Protein AF-Q5JHK9-F1 (afdb_monomer_lite)

Secondary structure (DSSP, 8-state):
--PPP-EEEEEEEEEEEETTTEEEEEEEEEESSEEEEEE--HHHHHHHHHHHHHH--HHHHHHHTSTTGGGGGGGS-HHHHHHT-TT-EEEEGGG--EEEEE--BTTTTBPEEEEEESSSEEEEEE---HHHHHHHHHHTT--EEE-S----

Sequence (152 aa):
MFEMEKVLYVIPNLEYHKGFFKSALVNLVVTDEKIIVAHVKKEMIQKAREEAKERGDGFFKRLASGWTMHERYYDMSPEDVLKESPENFSIPLNGIKEVKLKGGNVDEGKKEEMEIRWKEKSKFSGSMNQREIKKKLSDLGVKVKGGGLFGF

Structure (mmCIF, N/CA/C/O backbone):
data_AF-Q5JHK9-F1
#
_entry.id   AF-Q5JHK9-F1
#
loop_
_atom_site.group_PDB
_atom_site.id
_atom_site.type_symbol
_atom_site.label_atom_id
_atom_site.label_alt_id
_atom_site.label_comp_id
_atom_site.label_asym_id
_atom_site.label_entity_id
_atom_site.label_seq_id
_atom_site.pdbx_PDB_ins_code
_atom_site.Cartn_x
_atom_site.Cartn_y
_atom_site.Cartn_z
_atom_site.occupancy
_atom_site.B_iso_or_equiv
_atom_site.auth_seq_id
_atom_site.auth_comp_id
_atom_site.auth_asym_id
_atom_site.auth_atom_id
_atom_site.pdbx_PDB_model_num
ATOM 1 N N . MET A 1 1 ? -0.728 -27.844 10.904 1.00 44.16 1 MET A N 1
ATOM 2 C CA . MET A 1 1 ? -0.140 -27.444 9.612 1.00 44.16 1 MET A CA 1
ATOM 3 C C . MET A 1 1 ? -0.022 -25.934 9.678 1.00 44.16 1 MET A C 1
ATOM 5 O O . MET A 1 1 ? -1.050 -25.301 9.854 1.00 44.16 1 MET A O 1
ATOM 9 N N . PHE A 1 2 ? 1.189 -25.377 9.726 1.00 54.06 2 PHE A N 1
ATOM 10 C CA . PHE A 1 2 ? 1.351 -23.922 9.665 1.00 54.06 2 PHE A CA 1
ATOM 11 C C . PHE A 1 2 ? 1.160 -23.536 8.200 1.00 54.06 2 PHE A C 1
ATOM 13 O O . PHE A 1 2 ? 1.931 -23.985 7.352 1.00 54.06 2 PHE A O 1
ATOM 20 N N . GLU A 1 3 ? 0.081 -22.827 7.884 1.00 63.28 3 GLU A N 1
ATOM 21 C CA . GLU A 1 3 ? -0.088 -22.277 6.543 1.00 63.28 3 GLU A CA 1
ATOM 22 C C . GLU A 1 3 ? 0.979 -21.195 6.347 1.00 63.28 3 GLU A C 1
ATOM 24 O O . GLU A 1 3 ? 1.145 -20.317 7.189 1.00 63.28 3 GLU A O 1
ATOM 29 N N . MET A 1 4 ? 1.773 -21.316 5.283 1.00 80.50 4 MET A N 1
ATOM 30 C CA . MET A 1 4 ? 2.705 -20.259 4.896 1.00 80.50 4 MET A CA 1
ATOM 31 C C . MET A 1 4 ? 1.898 -19.077 4.370 1.00 80.50 4 MET A C 1
ATOM 33 O O . MET A 1 4 ? 1.116 -19.272 3.440 1.00 80.50 4 MET A O 1
ATOM 37 N N . GLU A 1 5 ? 2.139 -17.894 4.936 1.00 86.81 5 GLU A N 1
ATOM 38 C CA . GLU A 1 5 ? 1.579 -16.609 4.501 1.00 86.81 5 GLU A CA 1
ATOM 39 C C . GLU A 1 5 ? 1.798 -16.400 2.992 1.00 86.81 5 GLU A C 1
ATOM 41 O O . GLU A 1 5 ? 2.898 -16.638 2.473 1.00 86.81 5 GLU A O 1
ATOM 46 N N . LYS A 1 6 ? 0.766 -15.943 2.273 1.00 89.06 6 LYS A N 1
ATOM 47 C CA . LYS A 1 6 ? 0.801 -15.795 0.805 1.00 89.06 6 LYS A CA 1
ATOM 48 C C . LYS A 1 6 ? 0.423 -14.398 0.359 1.00 89.06 6 LYS A C 1
ATOM 50 O O . LYS A 1 6 ? -0.472 -13.766 0.909 1.00 89.06 6 LYS A O 1
ATOM 55 N N . VAL A 1 7 ? 1.052 -13.941 -0.721 1.00 92.06 7 VAL A N 1
ATOM 56 C CA . VAL A 1 7 ? 0.656 -12.707 -1.405 1.00 92.06 7 VAL A CA 1
ATOM 57 C C . VAL A 1 7 ? -0.636 -12.951 -2.186 1.00 92.06 7 VAL A C 1
ATOM 59 O O . VAL A 1 7 ? -0.698 -13.808 -3.063 1.00 92.06 7 VAL A O 1
ATOM 62 N N . LEU A 1 8 ? -1.678 -12.184 -1.868 1.00 93.00 8 LEU A N 1
ATOM 63 C CA . LEU A 1 8 ? -3.015 -12.320 -2.452 1.00 93.00 8 LEU A CA 1
ATOM 64 C C . LEU A 1 8 ? -3.318 -11.248 -3.496 1.00 93.00 8 LEU A C 1
ATOM 66 O O . LEU A 1 8 ? -4.118 -11.471 -4.410 1.00 93.00 8 LEU A O 1
ATOM 70 N N . TYR A 1 9 ? -2.745 -10.058 -3.321 1.00 93.38 9 TYR A N 1
ATOM 71 C CA . TYR A 1 9 ? -2.974 -8.921 -4.201 1.00 93.38 9 TYR A CA 1
ATOM 72 C C . TYR A 1 9 ? -1.881 -7.867 -4.039 1.00 93.38 9 TYR A C 1
ATOM 74 O O . TYR A 1 9 ? -1.331 -7.693 -2.956 1.00 93.38 9 TYR A O 1
ATOM 82 N N . VAL A 1 10 ? -1.597 -7.119 -5.100 1.00 92.88 10 VAL A N 1
ATOM 83 C CA . VAL A 1 10 ? -0.630 -6.020 -5.080 1.00 92.88 10 VAL A CA 1
ATOM 84 C C . VAL A 1 10 ? -1.288 -4.764 -5.636 1.00 92.88 10 VAL A C 1
ATOM 86 O O . VAL A 1 10 ? -1.844 -4.786 -6.730 1.00 92.88 10 VAL A O 1
ATOM 89 N N . ILE A 1 11 ? -1.208 -3.662 -4.889 1.00 93.50 11 ILE A N 1
ATOM 90 C CA . ILE A 1 11 ? -1.634 -2.331 -5.333 1.00 93.50 11 ILE A CA 1
ATOM 91 C C . ILE A 1 11 ? -0.375 -1.541 -5.695 1.00 93.50 11 ILE A C 1
ATOM 93 O O . ILE A 1 11 ? 0.369 -1.135 -4.793 1.00 93.50 11 ILE A O 1
ATOM 97 N N . PRO A 1 12 ? -0.090 -1.353 -6.989 1.00 91.06 12 PRO A N 1
ATOM 98 C CA . PRO A 1 12 ? 1.186 -0.808 -7.408 1.00 91.06 12 PRO A CA 1
ATOM 99 C C . PRO A 1 12 ? 1.214 0.720 -7.453 1.00 91.06 12 PRO A C 1
ATOM 101 O O . PRO A 1 12 ? 0.185 1.378 -7.588 1.00 91.06 12 PRO A O 1
ATOM 104 N N . ASN A 1 13 ? 2.431 1.264 -7.449 1.00 88.50 13 ASN A N 1
ATOM 105 C CA . ASN A 1 13 ? 2.754 2.634 -7.847 1.00 88.50 13 ASN A CA 1
ATOM 106 C C . ASN A 1 13 ? 1.965 3.719 -7.094 1.00 88.50 13 ASN A C 1
ATOM 108 O O . ASN A 1 13 ? 1.495 4.692 -7.688 1.00 88.50 13 ASN A O 1
ATOM 112 N N . LEU A 1 14 ? 1.829 3.559 -5.779 1.00 91.81 14 LEU A N 1
ATOM 113 C CA . LEU A 1 14 ? 1.192 4.547 -4.918 1.00 91.81 14 LEU A CA 1
ATOM 114 C C . LEU A 1 14 ? 2.215 5.528 -4.350 1.00 91.81 14 LEU A C 1
ATOM 116 O O . LEU A 1 14 ? 3.352 5.184 -4.049 1.00 91.81 14 LEU A O 1
ATOM 120 N N . GLU A 1 15 ? 1.782 6.760 -4.134 1.00 92.94 15 GLU A N 1
ATOM 121 C CA . GLU A 1 15 ? 2.496 7.755 -3.346 1.00 92.94 15 GLU A CA 1
ATOM 122 C C . GLU A 1 15 ? 2.082 7.608 -1.883 1.00 92.94 15 GLU A C 1
ATOM 124 O O . GLU A 1 15 ? 0.939 7.888 -1.521 1.00 92.94 15 GLU A O 1
ATOM 129 N N . TYR A 1 16 ? 3.008 7.173 -1.032 1.00 94.75 16 TYR A N 1
ATOM 130 C CA . TYR A 1 16 ? 2.844 7.163 0.416 1.00 94.75 16 TYR A CA 1
ATOM 131 C C . TYR A 1 16 ? 3.175 8.536 1.001 1.00 94.75 16 TYR A C 1
ATOM 133 O O . TYR A 1 16 ? 4.307 9.000 0.881 1.00 94.75 16 TYR A O 1
ATOM 141 N N . HIS A 1 17 ? 2.208 9.174 1.661 1.00 91.88 17 HIS A N 1
ATOM 142 C CA . HIS A 1 17 ? 2.350 10.509 2.250 1.00 91.88 17 HIS A CA 1
ATOM 143 C C . HIS A 1 17 ? 2.902 10.417 3.675 1.00 91.88 17 HIS A C 1
ATOM 145 O O . HIS A 1 17 ? 2.160 10.183 4.633 1.00 91.88 17 HIS A O 1
ATOM 151 N N . LYS A 1 18 ? 4.214 10.620 3.827 1.00 79.94 18 LYS A N 1
ATOM 152 C CA . LYS A 1 18 ? 4.910 10.635 5.119 1.00 79.94 18 LYS A CA 1
ATOM 153 C C . LYS A 1 18 ? 4.959 12.070 5.659 1.00 79.94 18 LYS A C 1
ATOM 155 O O . LYS A 1 18 ? 5.934 12.798 5.471 1.00 79.94 18 LYS A O 1
ATOM 160 N N . GLY A 1 19 ? 3.895 12.480 6.349 1.00 74.88 19 GLY A N 1
ATOM 161 C CA . GLY A 1 19 ? 3.762 13.832 6.908 1.00 74.88 19 GLY A CA 1
ATOM 162 C C . GLY A 1 19 ? 3.363 14.888 5.866 1.00 74.88 19 GLY A C 1
ATOM 163 O O . GLY A 1 19 ? 2.828 14.555 4.815 1.00 74.88 19 GLY A O 1
ATOM 164 N N . PHE A 1 20 ? 3.588 16.172 6.170 1.00 57.34 20 PHE A N 1
ATOM 165 C CA . PHE A 1 20 ? 2.996 17.295 5.419 1.00 57.34 20 PHE A CA 1
ATOM 166 C C . PHE A 1 20 ? 3.691 17.630 4.080 1.00 57.34 20 PHE A C 1
ATOM 168 O O . PHE A 1 20 ? 3.115 18.358 3.281 1.00 57.34 20 PHE A O 1
ATOM 175 N N . PHE A 1 21 ? 4.900 17.107 3.814 1.00 66.56 21 PHE A N 1
ATOM 176 C CA . PHE A 1 21 ? 5.700 17.509 2.636 1.00 66.56 21 PHE A CA 1
ATOM 177 C C . PHE A 1 21 ? 6.488 16.394 1.931 1.00 66.56 21 PHE A C 1
ATOM 179 O O . PHE A 1 21 ? 7.098 16.657 0.899 1.00 66.56 21 PHE A O 1
ATOM 186 N N . LYS A 1 22 ? 6.527 15.163 2.458 1.00 80.88 22 LYS A N 1
ATOM 187 C CA . LYS A 1 22 ? 7.316 14.073 1.859 1.00 80.88 22 LYS A CA 1
ATOM 188 C C . LYS A 1 22 ? 6.400 12.962 1.369 1.00 80.88 22 LYS A C 1
ATOM 190 O O . LYS A 1 22 ? 5.596 12.442 2.140 1.00 80.88 22 LYS A O 1
ATOM 195 N N . SER A 1 23 ? 6.570 12.572 0.111 1.00 87.56 23 SER A N 1
ATOM 196 C CA . SER A 1 23 ? 5.970 11.368 -0.453 1.00 87.56 23 SER A CA 1
ATOM 197 C C . SER A 1 23 ? 7.048 10.377 -0.886 1.00 87.56 23 SER A C 1
ATOM 199 O O . SER A 1 23 ? 8.167 10.764 -1.229 1.00 87.56 23 SER A O 1
ATOM 201 N N . ALA A 1 24 ? 6.723 9.089 -0.836 1.00 90.75 24 ALA A N 1
ATOM 202 C CA . ALA A 1 24 ? 7.566 8.014 -1.347 1.00 90.75 24 ALA A CA 1
ATOM 203 C C . ALA A 1 24 ? 6.760 7.137 -2.305 1.00 90.75 24 ALA A C 1
ATOM 205 O O . ALA A 1 24 ? 5.576 6.901 -2.070 1.00 90.75 24 ALA A O 1
ATOM 206 N N . LEU A 1 25 ? 7.394 6.646 -3.370 1.00 91.31 25 LEU A N 1
ATOM 207 C CA . LEU A 1 25 ? 6.776 5.663 -4.254 1.00 91.31 25 LEU A CA 1
ATOM 208 C C . LEU A 1 25 ? 6.782 4.301 -3.556 1.00 91.31 25 LEU A C 1
ATOM 210 O O . LEU A 1 25 ? 7.837 3.825 -3.137 1.00 91.31 25 LEU A O 1
ATOM 214 N N . VAL A 1 26 ? 5.615 3.682 -3.427 1.00 93.44 26 VAL A N 1
ATOM 215 C CA . VAL A 1 26 ? 5.436 2.397 -2.754 1.00 93.44 26 VAL A CA 1
ATOM 216 C C . VAL A 1 26 ? 4.523 1.473 -3.554 1.00 93.44 26 VAL A C 1
ATOM 218 O O . VAL A 1 26 ? 3.657 1.917 -4.307 1.00 93.44 26 VAL A O 1
ATOM 221 N N . ASN A 1 27 ? 4.680 0.175 -3.329 1.00 93.62 27 ASN A N 1
ATOM 222 C CA . ASN A 1 27 ? 3.704 -0.846 -3.679 1.00 93.62 27 ASN A CA 1
ATOM 223 C C . ASN A 1 27 ? 3.112 -1.401 -2.384 1.00 93.62 27 ASN A C 1
ATOM 225 O O . ASN A 1 27 ? 3.836 -1.619 -1.412 1.00 93.62 27 ASN A O 1
ATOM 229 N N . LEU A 1 28 ? 1.805 -1.635 -2.361 1.00 95.50 28 LEU A N 1
ATOM 230 C CA . LEU A 1 28 ? 1.164 -2.312 -1.240 1.00 95.50 28 LEU A CA 1
ATOM 231 C C . LEU A 1 28 ? 0.970 -3.772 -1.597 1.00 95.50 28 LEU A C 1
ATOM 233 O O . LEU A 1 28 ? 0.208 -4.089 -2.505 1.00 95.50 28 LEU A O 1
ATOM 237 N N . VAL A 1 29 ? 1.655 -4.647 -0.878 1.00 95.62 29 VAL A N 1
ATOM 238 C CA . VAL A 1 29 ? 1.562 -6.095 -1.047 1.00 95.62 29 VAL A CA 1
ATOM 239 C C . VAL A 1 29 ? 0.625 -6.619 0.033 1.00 95.62 29 VAL A C 1
ATOM 241 O O . VAL A 1 29 ? 0.935 -6.558 1.220 1.00 95.62 29 VAL A O 1
ATOM 244 N N . VAL A 1 30 ? -0.560 -7.056 -0.374 1.00 95.94 30 VAL A N 1
ATOM 245 C CA . VAL A 1 30 ? -1.610 -7.576 0.502 1.00 95.94 30 VAL A CA 1
ATOM 246 C C . VAL A 1 30 ? -1.438 -9.083 0.623 1.00 95.94 30 VAL A C 1
ATOM 248 O O . VAL A 1 30 ? -1.460 -9.791 -0.388 1.00 95.94 30 VAL A O 1
ATOM 251 N N . THR A 1 31 ? -1.295 -9.564 1.852 1.00 95.12 31 THR A N 1
ATOM 252 C CA . THR A 1 31 ? -1.241 -10.987 2.189 1.00 95.12 31 THR A CA 1
ATOM 253 C C . THR A 1 31 ? -2.497 -11.413 2.947 1.00 95.12 31 THR A C 1
ATOM 255 O O . THR A 1 31 ? -3.403 -10.607 3.172 1.00 95.12 31 THR A O 1
ATOM 258 N N . ASP A 1 32 ? -2.569 -12.687 3.315 1.00 93.25 32 ASP A N 1
ATOM 259 C CA . ASP A 1 32 ? -3.579 -13.249 4.214 1.00 93.25 32 ASP A CA 1
ATOM 260 C C . ASP A 1 32 ? -3.436 -12.792 5.679 1.00 93.25 32 ASP A C 1
ATOM 262 O O . ASP A 1 32 ? -4.409 -12.874 6.427 1.00 93.25 32 ASP A O 1
ATOM 266 N N . GLU A 1 33 ? -2.287 -12.235 6.087 1.00 93.94 33 GLU A N 1
ATOM 267 C CA . GLU A 1 33 ? -2.049 -11.787 7.472 1.00 93.94 33 GLU A CA 1
ATOM 268 C C . GLU A 1 33 ? -1.793 -10.279 7.634 1.00 93.94 33 GLU A C 1
ATOM 270 O O . GLU A 1 33 ? -2.130 -9.686 8.670 1.00 93.94 33 GLU A O 1
ATOM 275 N N . LYS A 1 34 ? -1.184 -9.620 6.640 1.00 95.56 34 LYS A N 1
ATOM 276 C CA . LYS A 1 34 ? -0.765 -8.212 6.727 1.00 95.56 34 LYS A CA 1
ATOM 277 C C . LYS A 1 34 ? -0.747 -7.50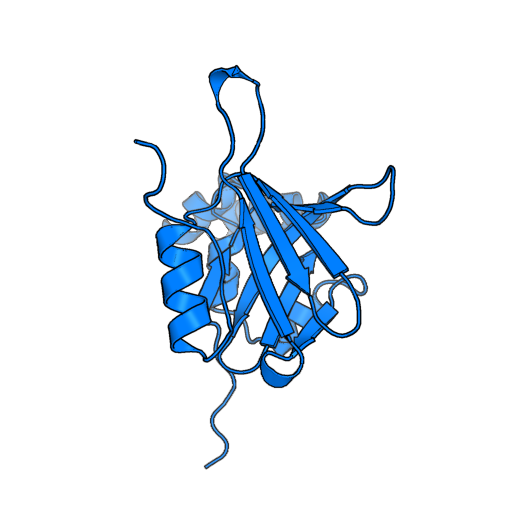7 5.369 1.00 95.56 34 LYS A C 1
ATOM 279 O O . LYS A 1 34 ? -0.860 -8.099 4.305 1.00 95.56 34 LYS A O 1
ATOM 284 N N . ILE A 1 35 ? -0.588 -6.189 5.407 1.00 96.75 35 ILE A N 1
ATOM 285 C CA . ILE A 1 35 ? -0.271 -5.374 4.231 1.00 96.75 35 ILE A CA 1
ATOM 286 C C . ILE A 1 35 ? 1.167 -4.897 4.377 1.00 96.75 35 ILE A C 1
ATOM 288 O O . ILE A 1 35 ? 1.493 -4.215 5.347 1.00 96.75 35 ILE A O 1
ATOM 292 N N . ILE A 1 36 ? 2.028 -5.229 3.424 1.00 96.50 36 ILE A N 1
ATOM 293 C CA . ILE A 1 36 ? 3.412 -4.761 3.382 1.00 96.50 36 ILE A CA 1
ATOM 294 C C . ILE A 1 36 ? 3.483 -3.513 2.507 1.00 96.50 36 ILE A C 1
ATOM 296 O O . ILE A 1 36 ? 3.066 -3.518 1.350 1.00 96.50 36 ILE A O 1
ATOM 300 N N . VAL A 1 37 ? 4.030 -2.437 3.063 1.00 95.75 37 VAL A N 1
ATOM 301 C CA . VAL A 1 37 ? 4.323 -1.195 2.349 1.00 95.75 37 VAL A CA 1
ATOM 302 C C . VAL A 1 37 ? 5.747 -1.280 1.805 1.00 95.75 37 VAL A C 1
ATOM 304 O O . VAL A 1 37 ? 6.710 -0.964 2.505 1.00 95.75 37 VAL A O 1
ATOM 307 N N . ALA A 1 38 ? 5.879 -1.737 0.561 1.00 94.06 38 ALA A N 1
ATOM 308 C CA . ALA A 1 38 ? 7.159 -1.927 -0.110 1.00 94.06 38 ALA A CA 1
ATOM 309 C C . ALA A 1 38 ? 7.608 -0.631 -0.802 1.00 94.06 38 ALA A C 1
ATOM 311 O O . ALA A 1 38 ? 7.008 -0.199 -1.784 1.00 94.06 38 ALA A O 1
ATOM 312 N N . HIS A 1 39 ? 8.664 0.002 -0.295 1.00 92.19 39 HIS A N 1
ATOM 313 C CA . HIS A 1 39 ? 9.236 1.219 -0.862 1.00 92.19 39 HIS A CA 1
ATOM 314 C C . HIS A 1 39 ? 9.987 0.912 -2.153 1.00 92.19 39 HIS A C 1
ATOM 316 O O . HIS A 1 39 ? 10.883 0.071 -2.192 1.00 92.19 39 HIS A O 1
ATOM 322 N N . VAL A 1 40 ? 9.650 1.646 -3.209 1.00 86.50 40 VAL A N 1
ATOM 323 C CA . VAL A 1 40 ? 10.268 1.504 -4.523 1.00 86.50 40 VAL A CA 1
ATOM 324 C C . VAL A 1 40 ? 11.386 2.529 -4.655 1.00 86.50 40 VAL A C 1
ATOM 326 O O . VAL A 1 40 ? 11.145 3.728 -4.809 1.00 86.50 40 VAL A O 1
ATOM 329 N N . LYS A 1 41 ? 12.633 2.057 -4.622 1.00 81.62 41 LYS A N 1
ATOM 330 C CA . LYS A 1 41 ? 13.813 2.895 -4.877 1.00 81.62 41 LYS A CA 1
ATOM 331 C C . LYS A 1 41 ? 14.156 2.905 -6.362 1.00 81.62 41 LYS A C 1
ATOM 333 O O . LYS A 1 41 ? 13.986 1.906 -7.058 1.00 81.62 41 LYS A O 1
ATOM 338 N N . LYS A 1 42 ? 14.718 4.019 -6.843 1.00 74.44 42 LYS A N 1
ATOM 339 C CA . LYS A 1 42 ? 15.196 4.144 -8.235 1.00 74.44 42 LYS A CA 1
ATOM 340 C C . LYS A 1 42 ? 16.207 3.053 -8.609 1.00 74.44 42 LYS A C 1
ATOM 342 O O . LYS A 1 42 ? 16.216 2.604 -9.749 1.00 74.44 42 LYS A O 1
ATOM 347 N N . GLU A 1 43 ? 17.031 2.624 -7.658 1.00 75.75 43 GLU A N 1
ATOM 348 C CA . GLU A 1 43 ? 18.010 1.542 -7.834 1.00 75.75 43 GLU A CA 1
ATOM 349 C C . GLU A 1 43 ? 17.336 0.191 -8.084 1.00 75.75 43 GLU A C 1
ATOM 351 O O . GLU A 1 43 ? 17.768 -0.551 -8.956 1.00 75.75 43 GLU A O 1
ATOM 356 N N . MET A 1 44 ? 16.221 -0.099 -7.405 1.00 74.38 44 MET A N 1
ATOM 357 C CA . MET A 1 44 ? 15.459 -1.332 -7.633 1.00 74.38 44 MET A CA 1
ATOM 358 C C . MET A 1 44 ? 14.841 -1.347 -9.032 1.00 74.38 44 MET A C 1
ATOM 360 O O . MET A 1 44 ? 14.860 -2.374 -9.702 1.00 74.38 44 MET A O 1
ATOM 364 N N . ILE A 1 45 ? 14.353 -0.192 -9.502 1.00 69.75 45 ILE A N 1
ATOM 365 C CA . ILE A 1 45 ? 13.830 -0.033 -10.868 1.00 69.75 45 ILE A CA 1
ATOM 366 C C . ILE A 1 45 ? 14.918 -0.308 -11.909 1.00 69.75 45 ILE A C 1
ATOM 368 O O . ILE A 1 45 ? 14.653 -0.973 -12.908 1.00 69.75 45 ILE A O 1
ATOM 372 N N . GLN A 1 46 ? 16.134 0.190 -11.681 1.00 71.25 46 GLN A N 1
ATOM 373 C CA . GLN A 1 46 ? 17.270 -0.070 -12.567 1.00 71.25 46 GLN A CA 1
ATOM 374 C C . GLN A 1 46 ? 17.680 -1.542 -12.530 1.00 71.25 46 GLN A C 1
ATOM 376 O O . GLN A 1 46 ? 17.743 -2.170 -13.583 1.00 71.25 46 GLN A O 1
ATOM 381 N N . LYS A 1 47 ? 17.830 -2.117 -11.334 1.00 69.69 47 LYS A N 1
ATOM 382 C CA . LYS A 1 47 ? 18.232 -3.512 -11.155 1.00 69.69 47 LYS A CA 1
ATOM 383 C C . LYS A 1 47 ? 17.265 -4.490 -11.817 1.00 69.69 47 LYS A C 1
ATOM 385 O O . LYS A 1 47 ? 17.701 -5.351 -12.570 1.00 69.69 47 LYS A O 1
ATOM 390 N N . ALA A 1 48 ? 15.952 -4.333 -11.640 1.00 66.44 48 ALA A N 1
ATOM 391 C CA . ALA A 1 48 ? 15.028 -5.250 -12.312 1.00 66.44 48 ALA A CA 1
ATOM 392 C C . ALA A 1 48 ? 14.959 -5.020 -13.827 1.00 66.44 48 ALA A C 1
ATOM 394 O O . ALA A 1 48 ? 14.657 -5.951 -14.567 1.00 66.44 48 ALA A O 1
ATOM 395 N N . ARG A 1 49 ? 15.246 -3.804 -14.317 1.00 66.50 49 ARG A N 1
ATOM 396 C CA . ARG A 1 49 ? 15.414 -3.568 -15.760 1.00 66.50 49 ARG A CA 1
ATOM 397 C C . ARG A 1 49 ? 16.643 -4.284 -16.313 1.00 66.50 49 ARG A C 1
ATOM 399 O O . ARG A 1 49 ? 16.588 -4.740 -17.450 1.00 66.50 49 ARG A O 1
ATOM 406 N N . GLU A 1 50 ? 17.726 -4.362 -15.548 1.00 70.19 50 GLU A N 1
ATOM 407 C CA . GLU A 1 50 ? 18.949 -5.086 -15.913 1.00 70.19 50 GLU A CA 1
ATOM 408 C C . GLU A 1 50 ? 18.726 -6.602 -15.881 1.00 70.19 50 GLU A C 1
ATOM 410 O O . GLU A 1 50 ? 18.883 -7.250 -16.913 1.00 70.19 50 GLU A O 1
ATOM 415 N N . GLU A 1 51 ? 18.216 -7.148 -14.772 1.00 64.94 51 GLU A N 1
ATOM 416 C CA . GLU A 1 51 ? 17.894 -8.580 -14.634 1.00 64.94 51 GLU A CA 1
ATOM 417 C C . GLU A 1 51 ? 16.920 -9.058 -15.721 1.00 64.94 51 GLU A C 1
ATOM 419 O O . GLU A 1 51 ? 17.035 -10.162 -16.260 1.00 64.94 51 GLU A O 1
ATOM 424 N N . ALA A 1 52 ? 15.964 -8.204 -16.090 1.00 63.81 52 ALA A N 1
ATOM 425 C CA . ALA A 1 52 ? 15.012 -8.497 -17.144 1.00 63.81 52 ALA A CA 1
ATOM 426 C C . ALA A 1 52 ? 15.620 -8.510 -18.556 1.00 63.81 52 ALA A C 1
ATOM 428 O O . ALA A 1 52 ? 15.140 -9.242 -19.425 1.00 63.81 52 ALA A O 1
ATOM 429 N N . LYS A 1 53 ? 16.658 -7.700 -18.799 1.00 64.56 53 LYS A N 1
ATOM 430 C CA . LYS A 1 53 ? 17.416 -7.716 -20.058 1.00 64.56 53 LYS A CA 1
ATOM 431 C C . LYS A 1 53 ? 18.298 -8.957 -20.156 1.00 64.56 53 LYS A C 1
ATOM 433 O O . LYS A 1 53 ? 18.411 -9.512 -21.244 1.00 64.56 53 LYS A O 1
ATOM 438 N N . GLU A 1 54 ? 18.879 -9.397 -19.042 1.00 64.25 54 GLU A N 1
ATOM 439 C CA . GLU A 1 54 ? 19.769 -10.563 -18.993 1.00 64.25 54 GLU A CA 1
ATOM 440 C C . GLU A 1 54 ? 19.025 -11.895 -19.152 1.00 64.25 54 GLU A C 1
ATOM 442 O O . GLU A 1 54 ? 19.512 -12.790 -19.838 1.00 64.25 54 GLU A O 1
ATOM 447 N N . ARG A 1 55 ? 17.827 -12.036 -18.566 1.00 60.88 55 ARG A N 1
ATOM 448 C CA . ARG A 1 55 ? 17.085 -13.313 -18.570 1.00 60.88 55 ARG A CA 1
ATOM 449 C C . ARG A 1 55 ? 16.311 -13.617 -19.857 1.00 60.88 55 ARG A C 1
ATOM 451 O O . ARG A 1 55 ? 15.867 -14.743 -20.026 1.00 60.88 55 ARG A O 1
ATOM 458 N N . GLY A 1 56 ? 16.141 -12.656 -20.769 1.00 54.78 56 GLY A N 1
ATOM 459 C CA . GLY A 1 56 ? 15.645 -12.877 -22.143 1.00 54.78 56 GLY A CA 1
ATOM 460 C C . GLY A 1 56 ? 14.184 -13.339 -22.324 1.00 54.78 56 GLY A 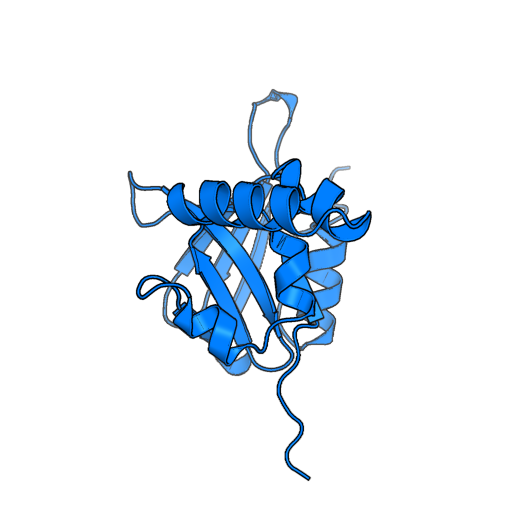C 1
ATOM 461 O O . GLY A 1 56 ? 13.644 -13.205 -23.428 1.00 54.78 56 GLY A O 1
ATOM 462 N N . ASP A 1 57 ? 13.522 -13.819 -21.271 1.00 59.31 57 ASP A N 1
ATOM 463 C CA . ASP A 1 57 ? 12.189 -14.427 -21.317 1.00 59.31 57 ASP A CA 1
ATOM 464 C C . ASP A 1 57 ? 11.032 -13.423 -21.438 1.00 59.31 57 ASP A C 1
ATOM 466 O O . ASP A 1 57 ? 11.102 -12.273 -21.001 1.00 59.31 57 ASP A O 1
ATOM 470 N N . GLY A 1 58 ? 9.910 -13.871 -22.015 1.00 57.78 58 GLY A N 1
ATOM 471 C CA . GLY A 1 58 ? 8.737 -13.032 -22.307 1.00 57.78 58 GLY A CA 1
ATOM 472 C C . GLY A 1 58 ? 8.075 -12.386 -21.080 1.00 57.78 58 GLY A C 1
ATOM 473 O O . GLY A 1 58 ? 7.547 -11.281 -21.191 1.00 57.78 58 GLY A O 1
ATOM 474 N N . PHE A 1 59 ? 8.141 -13.033 -19.912 1.00 57.16 59 PHE A N 1
ATOM 475 C CA . PHE A 1 59 ? 7.699 -12.475 -18.626 1.00 57.16 59 PHE A CA 1
ATOM 476 C C . PHE A 1 59 ? 8.645 -11.365 -18.142 1.00 57.16 59 PHE A C 1
ATOM 478 O O . PHE A 1 59 ? 8.216 -10.268 -17.788 1.00 57.16 59 PHE A O 1
ATOM 485 N N . PHE A 1 60 ? 9.953 -11.591 -18.253 1.00 57.19 60 PHE A N 1
ATOM 486 C CA . PHE A 1 60 ? 10.974 -10.630 -17.853 1.00 57.19 60 PHE A CA 1
ATOM 487 C C . PHE A 1 60 ? 11.029 -9.417 -18.788 1.00 57.19 60 PHE A C 1
ATOM 489 O O . PHE A 1 60 ? 11.107 -8.289 -18.316 1.00 57.19 60 PHE A O 1
ATOM 496 N N . LYS A 1 61 ? 10.827 -9.584 -20.099 1.00 58.59 61 LYS A N 1
ATOM 497 C CA . LYS A 1 61 ? 10.666 -8.447 -21.026 1.00 58.59 61 LYS A CA 1
ATOM 498 C C . LYS A 1 61 ? 9.536 -7.492 -20.619 1.00 58.59 61 LYS A C 1
ATOM 500 O O . LYS A 1 61 ? 9.654 -6.290 -20.856 1.00 58.59 61 LYS A O 1
ATOM 505 N N . ARG A 1 62 ? 8.469 -7.988 -19.976 1.00 57.34 62 ARG A N 1
ATOM 506 C CA . ARG A 1 62 ? 7.408 -7.133 -19.410 1.00 57.34 62 ARG A CA 1
ATOM 507 C C . ARG A 1 62 ? 7.919 -6.369 -18.188 1.00 57.34 62 ARG A C 1
ATOM 509 O O . ARG A 1 62 ? 7.751 -5.152 -18.148 1.00 57.34 62 ARG A O 1
ATOM 516 N N . LEU A 1 63 ? 8.654 -7.025 -17.284 1.00 56.00 63 LEU A N 1
ATOM 517 C CA . LEU A 1 63 ? 9.323 -6.375 -16.144 1.00 56.00 63 LEU A CA 1
ATOM 518 C C . LEU A 1 63 ? 10.314 -5.278 -16.589 1.00 56.00 63 LEU A C 1
ATOM 520 O O . LEU A 1 63 ? 10.358 -4.209 -15.977 1.00 56.00 63 LEU A O 1
ATOM 524 N N . ALA A 1 64 ? 11.029 -5.471 -17.707 1.00 52.09 64 ALA A N 1
ATOM 525 C CA . ALA A 1 64 ? 11.947 -4.477 -18.285 1.00 52.09 64 ALA A CA 1
ATOM 526 C C . ALA A 1 64 ? 11.260 -3.156 -18.687 1.00 52.09 64 ALA A C 1
ATOM 528 O O . ALA A 1 64 ? 11.906 -2.106 -18.716 1.00 52.09 64 ALA A O 1
ATOM 529 N N . SER A 1 65 ? 9.949 -3.168 -18.958 1.00 55.56 65 SER A N 1
ATOM 530 C CA . SER A 1 65 ? 9.189 -1.936 -19.224 1.00 55.56 65 SER A CA 1
ATOM 531 C C . SER A 1 65 ? 9.081 -1.031 -17.983 1.00 55.56 65 SER A C 1
ATOM 533 O O . SER A 1 65 ? 8.823 0.168 -18.094 1.00 55.56 65 SER A O 1
ATOM 535 N N . GLY A 1 66 ? 9.336 -1.573 -16.785 1.00 53.69 66 GLY A N 1
ATOM 536 C CA . GLY A 1 66 ? 9.207 -0.896 -15.494 1.00 53.69 66 GLY A CA 1
ATOM 537 C C . GLY A 1 66 ? 7.766 -0.798 -14.982 1.00 53.69 66 GLY A C 1
ATOM 538 O O . GLY A 1 66 ? 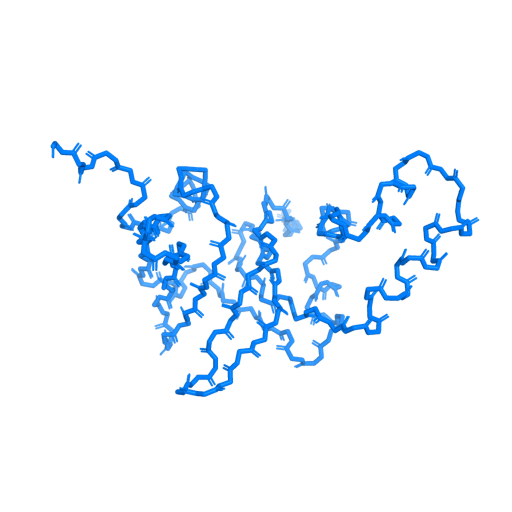7.572 -0.601 -13.787 1.00 53.69 66 GLY A O 1
ATOM 539 N N . TRP A 1 67 ? 6.761 -0.984 -15.845 1.00 53.50 67 TRP A N 1
ATOM 540 C CA . TRP A 1 67 ? 5.341 -0.883 -15.484 1.00 53.50 67 TRP A CA 1
ATOM 541 C C . TRP A 1 67 ? 4.829 -2.084 -14.675 1.00 53.50 67 TRP A C 1
ATOM 543 O O . TRP A 1 67 ? 3.984 -1.912 -13.797 1.00 53.50 67 TRP A O 1
ATOM 553 N N . THR A 1 68 ? 5.377 -3.282 -14.898 1.00 63.09 68 THR A N 1
ATOM 554 C CA . THR A 1 68 ? 4.933 -4.521 -14.234 1.00 63.09 68 THR A CA 1
ATOM 555 C C . THR A 1 68 ? 5.854 -4.996 -13.110 1.00 63.09 68 THR A C 1
ATOM 557 O O . THR A 1 68 ? 5.688 -6.099 -12.611 1.00 63.09 68 THR A O 1
ATOM 560 N N . MET A 1 69 ? 6.797 -4.163 -12.649 1.00 70.25 69 MET A N 1
ATOM 561 C CA . MET A 1 69 ? 7.728 -4.491 -11.549 1.00 70.25 69 MET A CA 1
ATOM 562 C C . MET A 1 69 ? 7.041 -5.140 -10.338 1.00 70.25 69 MET A C 1
ATOM 564 O O . MET A 1 69 ? 7.603 -6.003 -9.675 1.00 70.25 69 MET A O 1
ATOM 568 N N . HIS A 1 70 ? 5.833 -4.687 -10.029 1.00 75.75 70 HIS A N 1
ATOM 569 C CA . HIS A 1 70 ? 5.048 -5.144 -8.896 1.00 75.75 70 HIS A CA 1
ATOM 570 C C . HIS A 1 70 ? 4.577 -6.604 -9.019 1.00 75.75 70 HIS A C 1
ATOM 572 O O . HIS A 1 70 ? 4.281 -7.217 -8.000 1.00 75.75 70 HIS A O 1
ATOM 578 N N . GLU A 1 71 ? 4.532 -7.177 -10.228 1.00 77.62 71 GLU A N 1
ATOM 579 C CA . GLU A 1 71 ? 4.120 -8.567 -10.461 1.00 77.62 71 GLU A CA 1
ATOM 580 C C . GLU A 1 71 ? 5.081 -9.567 -9.807 1.00 77.62 71 GLU A C 1
ATOM 582 O O . GLU A 1 71 ? 4.639 -10.606 -9.330 1.00 77.62 71 GLU A O 1
ATOM 587 N N . ARG A 1 72 ? 6.373 -9.224 -9.675 1.00 80.81 72 ARG A N 1
ATOM 588 C CA . ARG A 1 72 ? 7.364 -10.092 -9.012 1.00 80.81 72 ARG A CA 1
ATOM 589 C C . ARG A 1 72 ? 7.006 -10.408 -7.559 1.00 80.81 72 ARG A C 1
ATOM 591 O O . ARG A 1 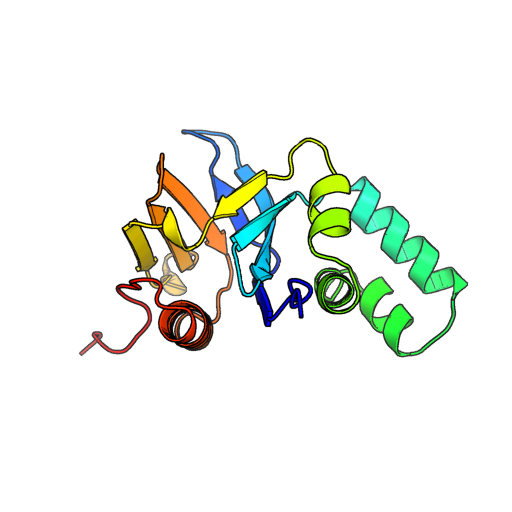72 ? 7.451 -11.415 -7.027 1.00 80.81 72 ARG A O 1
ATOM 598 N N . TYR A 1 73 ? 6.200 -9.559 -6.914 1.00 85.75 73 TYR A N 1
ATOM 599 C CA . TYR A 1 73 ? 5.774 -9.783 -5.537 1.00 85.75 73 TYR A CA 1
ATOM 600 C C . TYR A 1 73 ? 4.862 -10.992 -5.378 1.00 85.75 73 TYR A C 1
ATOM 602 O O . TYR A 1 73 ? 4.815 -11.540 -4.285 1.00 85.75 73 TYR A O 1
ATOM 610 N N . TYR A 1 74 ? 4.180 -11.438 -6.435 1.00 84.69 74 TYR A N 1
ATOM 611 C CA . TYR A 1 74 ? 3.374 -12.658 -6.371 1.00 84.69 74 TYR A CA 1
ATOM 612 C C . TYR A 1 74 ? 4.227 -13.930 -6.254 1.00 84.69 74 TYR A C 1
ATOM 614 O O . TYR A 1 74 ? 3.745 -14.924 -5.718 1.00 84.69 74 TYR A O 1
ATOM 622 N N . ASP A 1 75 ? 5.491 -13.878 -6.685 1.00 82.62 75 ASP A N 1
ATOM 623 C CA . ASP A 1 75 ? 6.443 -14.994 -6.613 1.00 82.62 75 ASP A CA 1
ATOM 624 C C . ASP A 1 75 ? 7.408 -14.887 -5.415 1.00 82.62 75 ASP A C 1
ATOM 626 O O . ASP A 1 75 ? 8.244 -15.766 -5.202 1.00 82.62 75 ASP A O 1
ATOM 630 N N . MET A 1 76 ? 7.324 -13.809 -4.627 1.00 83.81 76 MET A N 1
ATOM 631 C CA . MET A 1 76 ? 8.170 -13.584 -3.452 1.00 83.81 76 MET A CA 1
ATOM 632 C C . MET A 1 76 ? 7.464 -14.002 -2.165 1.00 83.81 76 MET A C 1
ATOM 634 O O . MET A 1 76 ? 6.254 -13.826 -2.012 1.00 83.81 76 MET A O 1
ATOM 638 N N . SER A 1 77 ? 8.238 -14.475 -1.185 1.00 88.06 77 SER A N 1
ATOM 639 C CA . SER A 1 77 ? 7.693 -14.656 0.158 1.00 88.06 77 SER A CA 1
ATOM 640 C C . SER A 1 77 ? 7.429 -13.288 0.810 1.00 88.06 77 SER A C 1
ATOM 642 O O . SER A 1 77 ? 8.218 -12.354 0.619 1.00 88.06 77 SER A O 1
ATOM 644 N N . PRO A 1 78 ? 6.363 -13.135 1.618 1.00 90.69 78 PRO A N 1
ATOM 645 C CA . PRO A 1 78 ? 6.104 -11.900 2.361 1.00 90.69 78 PRO A CA 1
ATOM 646 C C . PRO A 1 78 ? 7.295 -11.426 3.208 1.00 90.69 78 PRO A C 1
ATOM 648 O O . PRO A 1 78 ? 7.522 -10.225 3.361 1.00 90.69 78 PRO A O 1
ATOM 651 N N . GLU A 1 79 ? 8.085 -12.358 3.744 1.00 88.94 79 GLU A N 1
ATOM 652 C CA . GLU A 1 79 ? 9.306 -12.028 4.476 1.00 88.94 79 GLU A CA 1
ATOM 653 C C . GLU A 1 79 ? 10.377 -11.398 3.589 1.00 88.94 79 GLU A C 1
ATOM 655 O O . GLU A 1 79 ? 11.002 -10.418 3.997 1.00 88.94 79 GLU A O 1
ATOM 660 N N . ASP A 1 80 ? 10.585 -11.936 2.388 1.00 89.06 80 ASP A N 1
ATOM 661 C CA . ASP A 1 80 ? 11.568 -11.401 1.447 1.00 89.06 80 ASP A CA 1
ATOM 662 C C . ASP A 1 80 ? 11.162 -10.003 0.985 1.00 89.06 80 ASP A C 1
ATOM 664 O O . ASP A 1 80 ? 12.002 -9.104 0.956 1.00 89.06 80 ASP A O 1
ATOM 668 N N . VAL A 1 81 ? 9.865 -9.781 0.725 1.00 89.81 81 VAL A N 1
ATOM 669 C CA . VAL A 1 81 ? 9.328 -8.447 0.405 1.00 89.81 81 VAL A CA 1
ATOM 670 C C . VAL A 1 81 ? 9.633 -7.453 1.524 1.00 89.81 81 VAL A C 1
ATOM 672 O O . VAL A 1 81 ? 10.057 -6.326 1.266 1.00 89.81 81 VAL A O 1
ATOM 675 N N . LEU A 1 82 ? 9.445 -7.851 2.783 1.00 89.88 82 LEU A N 1
ATOM 676 C CA . LEU A 1 82 ? 9.733 -6.985 3.924 1.00 89.88 82 LEU A CA 1
ATOM 677 C C . LEU A 1 82 ? 11.238 -6.699 4.067 1.00 89.88 82 LEU A C 1
ATOM 679 O O . LEU A 1 82 ? 11.610 -5.584 4.423 1.00 89.88 82 LEU A O 1
ATOM 683 N N . LYS A 1 83 ? 12.101 -7.674 3.757 1.00 89.12 83 LYS A N 1
ATOM 684 C CA . LYS A 1 83 ? 13.567 -7.555 3.851 1.00 89.12 83 LYS A CA 1
ATOM 685 C C . LYS A 1 83 ? 14.202 -6.805 2.672 1.00 89.12 83 LYS A C 1
ATOM 687 O O . LYS A 1 83 ? 15.356 -6.402 2.787 1.00 89.12 83 LYS A O 1
ATOM 692 N N . GLU A 1 84 ? 13.477 -6.568 1.573 1.00 85.25 84 GLU A N 1
ATOM 693 C CA . GLU A 1 84 ? 14.013 -5.861 0.395 1.00 85.25 84 GLU A CA 1
ATOM 694 C C . GLU A 1 84 ? 14.538 -4.452 0.696 1.00 85.25 84 GLU A C 1
ATOM 696 O O . GLU A 1 84 ? 15.454 -3.970 0.029 1.00 85.25 84 GLU A O 1
ATOM 701 N N . SER A 1 85 ? 13.942 -3.757 1.665 1.00 86.81 85 SER A N 1
ATOM 702 C CA . SER A 1 85 ? 14.361 -2.412 2.046 1.00 86.81 85 SER A CA 1
ATOM 703 C C . SER A 1 85 ? 14.068 -2.166 3.524 1.00 86.81 85 SER A C 1
ATOM 705 O O . SER A 1 85 ? 12.971 -2.480 3.979 1.00 86.81 85 SER A O 1
ATOM 707 N N . PRO A 1 86 ? 14.984 -1.525 4.273 1.00 87.25 86 PRO A N 1
ATOM 708 C CA . PRO A 1 86 ? 14.769 -1.206 5.688 1.00 87.25 86 PRO A CA 1
ATOM 709 C C . PRO A 1 86 ? 13.625 -0.205 5.920 1.00 87.25 86 PRO A C 1
ATOM 711 O O . PRO A 1 86 ? 13.175 -0.031 7.047 1.00 87.25 86 PRO A O 1
ATOM 714 N N . GLU A 1 87 ? 13.165 0.481 4.870 1.00 89.00 87 GLU A N 1
ATOM 715 C CA . GLU A 1 87 ? 12.004 1.376 4.931 1.00 89.00 87 GLU A CA 1
ATOM 716 C C . GLU A 1 87 ? 10.675 0.624 4.787 1.00 89.00 87 GLU A C 1
ATOM 718 O O . GLU A 1 87 ? 9.619 1.189 5.079 1.00 89.00 87 GLU A O 1
ATOM 723 N N . ASN A 1 88 ? 10.710 -0.637 4.342 1.00 93.75 88 ASN A N 1
ATOM 724 C CA . ASN A 1 88 ? 9.517 -1.460 4.232 1.00 93.75 88 ASN A CA 1
ATOM 725 C C . ASN A 1 88 ? 8.978 -1.757 5.625 1.00 93.75 88 ASN A C 1
ATOM 727 O O . ASN A 1 88 ? 9.715 -2.053 6.563 1.00 93.75 88 ASN A O 1
ATOM 731 N N . PHE A 1 89 ? 7.662 -1.689 5.759 1.00 94.56 89 PHE A N 1
ATOM 732 C CA . PHE A 1 89 ? 6.995 -2.013 7.009 1.00 94.56 89 PHE A CA 1
ATOM 733 C C . PHE A 1 89 ? 5.695 -2.750 6.728 1.00 94.56 89 PHE A C 1
ATOM 735 O O . PHE A 1 89 ? 5.123 -2.635 5.644 1.00 94.56 89 PHE A O 1
ATOM 742 N N . SER A 1 90 ? 5.224 -3.507 7.712 1.00 95.19 90 SER A N 1
ATOM 743 C CA . SER A 1 90 ? 3.966 -4.237 7.630 1.00 95.19 90 SER A CA 1
ATOM 744 C C . SER A 1 90 ? 2.894 -3.618 8.525 1.00 95.19 90 SER A C 1
ATOM 746 O O . SER A 1 90 ? 3.161 -3.061 9.593 1.00 95.19 90 SER A O 1
ATOM 748 N N . ILE A 1 91 ? 1.657 -3.724 8.058 1.00 95.69 91 ILE A N 1
ATOM 749 C CA . ILE A 1 91 ? 0.430 -3.348 8.745 1.00 95.69 91 ILE A CA 1
ATOM 750 C C . ILE A 1 91 ? -0.354 -4.647 8.968 1.00 95.69 91 ILE A C 1
ATOM 752 O O . ILE A 1 91 ? -0.942 -5.152 8.012 1.00 95.69 91 ILE A O 1
ATOM 756 N N . PRO A 1 92 ? -0.363 -5.215 10.186 1.00 95.50 92 PRO A N 1
ATOM 757 C CA . PRO A 1 92 ? -1.142 -6.417 10.489 1.00 95.50 92 PRO A CA 1
ATOM 758 C C . PRO A 1 92 ? -2.631 -6.193 10.211 1.00 95.50 92 PRO A C 1
ATOM 760 O O . PRO A 1 92 ? -3.170 -5.171 10.645 1.00 95.50 92 PRO A O 1
ATOM 763 N N . LEU A 1 93 ? -3.307 -7.128 9.529 1.00 94.81 93 LEU A N 1
ATOM 764 C CA . LEU A 1 93 ? -4.725 -6.967 9.166 1.00 94.81 93 LEU A CA 1
ATOM 765 C C . LEU A 1 93 ? -5.611 -6.807 10.407 1.00 94.81 93 LEU A C 1
ATOM 767 O O . LEU A 1 93 ? -6.473 -5.931 10.444 1.00 94.81 93 LEU A O 1
ATOM 771 N N . ASN A 1 94 ? -5.331 -7.576 11.464 1.00 93.50 94 ASN A N 1
ATOM 772 C CA . ASN A 1 94 ? -6.026 -7.488 12.753 1.00 93.50 94 ASN A CA 1
ATOM 773 C C . ASN A 1 94 ? -5.842 -6.134 13.472 1.00 93.50 94 ASN A C 1
ATOM 775 O O . ASN A 1 94 ? -6.639 -5.777 14.337 1.00 93.50 94 ASN A O 1
ATOM 779 N N . GLY A 1 95 ? -4.808 -5.368 13.116 1.00 93.56 95 GLY A N 1
ATOM 780 C CA . GLY A 1 95 ? -4.540 -4.033 13.643 1.00 93.56 95 GLY A CA 1
ATOM 781 C C . GLY A 1 95 ? -5.226 -2.917 12.855 1.00 93.56 95 GLY A C 1
ATOM 782 O O . GLY A 1 95 ? -5.200 -1.759 13.286 1.00 93.56 95 GLY A O 1
ATOM 783 N N . ILE A 1 96 ? -5.831 -3.228 11.704 1.00 96.75 96 ILE A N 1
ATOM 784 C CA . ILE A 1 96 ? -6.521 -2.248 10.867 1.00 96.75 96 ILE A CA 1
ATOM 785 C C . ILE A 1 96 ? -7.916 -1.991 11.434 1.00 96.75 96 ILE A C 1
ATOM 787 O O . ILE A 1 96 ? -8.792 -2.849 11.438 1.00 96.75 96 ILE A O 1
ATOM 791 N N . LYS A 1 97 ? -8.151 -0.751 11.861 1.00 96.25 97 LYS A N 1
ATOM 792 C CA . LYS A 1 97 ? -9.461 -0.287 12.334 1.00 96.25 97 LYS A CA 1
ATOM 793 C C . LYS A 1 97 ? -10.404 0.009 11.172 1.00 96.25 97 LYS A C 1
ATOM 795 O O . LYS A 1 97 ? -11.612 -0.203 11.272 1.00 96.25 97 LYS A O 1
ATOM 800 N N . GLU A 1 98 ? -9.869 0.597 10.104 1.00 95.75 98 GLU A N 1
ATOM 801 C CA . GLU A 1 98 ? -10.646 1.066 8.957 1.00 95.75 98 GLU A CA 1
ATOM 802 C C . GLU A 1 98 ? -9.731 1.389 7.770 1.00 95.75 98 GLU A C 1
ATOM 804 O O . GLU A 1 98 ? -8.698 2.038 7.941 1.00 95.75 98 GLU A O 1
ATOM 809 N N . VAL A 1 99 ? -10.164 1.034 6.562 1.00 96.56 99 VAL A N 1
ATOM 810 C CA . VAL A 1 99 ? -9.609 1.545 5.302 1.00 96.56 99 VAL A CA 1
ATOM 811 C C . VAL A 1 99 ? -10.641 2.454 4.648 1.00 96.56 99 VAL A C 1
ATOM 813 O O . VAL A 1 99 ? -11.796 2.068 4.483 1.00 96.56 99 VAL A O 1
ATOM 816 N N . LYS A 1 100 ? -10.255 3.673 4.277 1.00 95.75 100 LYS A N 1
ATOM 817 C CA . LYS A 1 100 ? -11.108 4.602 3.525 1.00 95.75 100 LYS A CA 1
ATOM 818 C C . LYS A 1 100 ? -10.560 4.793 2.125 1.00 95.75 100 LYS A C 1
ATOM 820 O O . LYS A 1 100 ? -9.408 5.184 1.981 1.00 95.75 100 LYS A O 1
ATOM 825 N N . LEU A 1 101 ? -11.407 4.591 1.127 1.00 93.56 101 LEU A N 1
ATOM 826 C CA . LEU A 1 101 ? -11.133 4.872 -0.277 1.00 93.56 101 LEU A CA 1
ATOM 827 C C . LEU A 1 101 ? -11.895 6.134 -0.686 1.00 93.56 101 LEU A C 1
ATOM 829 O O . LEU A 1 101 ? -13.098 6.237 -0.436 1.00 93.56 101 LEU A O 1
ATOM 833 N N . LYS A 1 102 ? -11.205 7.097 -1.293 1.00 90.44 102 LYS A N 1
ATOM 834 C CA . LYS A 1 102 ? -11.799 8.328 -1.827 1.00 90.44 102 LYS A CA 1
ATOM 835 C C . LYS A 1 102 ? -11.520 8.402 -3.319 1.00 90.44 102 LYS A C 1
ATOM 837 O O . LYS A 1 102 ? -10.372 8.246 -3.735 1.00 90.44 102 LYS A O 1
ATOM 842 N N . GLY A 1 103 ? -12.566 8.615 -4.110 1.00 85.19 103 GLY A N 1
ATOM 843 C CA . GLY A 1 103 ? -12.435 8.796 -5.553 1.00 85.19 103 GLY A CA 1
ATOM 844 C C . GLY A 1 103 ? -11.553 9.998 -5.889 1.00 85.19 103 GLY A C 1
ATOM 845 O O . GLY A 1 103 ? -11.512 10.975 -5.137 1.00 85.19 103 GLY A O 1
ATOM 846 N N . GLY A 1 104 ? -10.839 9.894 -7.005 1.00 76.88 104 GLY A N 1
ATOM 847 C CA . GLY A 1 104 ? -10.195 11.032 -7.645 1.00 76.88 104 GLY A CA 1
ATOM 848 C C . GLY A 1 104 ? -11.204 11.847 -8.453 1.00 76.88 104 GLY A C 1
ATOM 849 O O . GLY A 1 104 ? -12.319 11.394 -8.711 1.00 76.88 104 GLY A O 1
ATOM 850 N N . ASN A 1 105 ? -10.797 13.040 -8.869 1.00 74.75 105 ASN A N 1
ATOM 851 C CA . ASN A 1 105 ? -11.512 13.841 -9.853 1.00 74.75 105 ASN A CA 1
ATOM 852 C C . ASN A 1 105 ? -10.524 14.163 -10.977 1.00 74.75 105 ASN A C 1
ATOM 854 O O . ASN A 1 105 ? -9.573 14.916 -10.762 1.00 74.75 105 ASN A O 1
ATOM 858 N N . VAL A 1 106 ? -10.732 13.544 -12.141 1.00 60.28 106 VAL A N 1
ATOM 859 C CA . VAL A 1 106 ? -9.839 13.667 -13.302 1.00 60.28 106 VAL A CA 1
ATOM 860 C C . VAL A 1 106 ? -9.800 15.112 -13.802 1.00 60.28 106 VAL A C 1
ATOM 862 O O . VAL A 1 106 ? -8.713 15.612 -14.081 1.00 60.28 106 VAL A O 1
ATOM 865 N N . ASP A 1 107 ? -10.945 15.801 -13.811 1.00 69.06 107 ASP A N 1
ATOM 866 C CA . ASP A 1 107 ? -11.061 17.192 -14.271 1.00 69.06 107 ASP A CA 1
ATOM 867 C C . ASP A 1 107 ? -10.313 18.171 -13.355 1.00 69.06 107 ASP A C 1
ATOM 869 O O . ASP A 1 107 ? -9.786 19.186 -13.802 1.00 69.06 107 ASP A O 1
ATOM 873 N N . GLU A 1 108 ? -10.201 17.843 -12.066 1.00 73.44 108 GLU A N 1
ATOM 874 C CA . GLU A 1 108 ? -9.462 18.639 -11.078 1.00 73.44 108 GLU A CA 1
ATOM 875 C C . GLU A 1 108 ? -8.019 18.146 -10.859 1.00 73.44 108 GLU A C 1
ATOM 877 O O . GLU A 1 108 ? -7.334 18.620 -9.950 1.00 73.44 108 GLU A O 1
ATOM 882 N N . GLY A 1 109 ? -7.554 17.152 -11.629 1.00 71.31 109 GLY A N 1
ATOM 883 C CA . GLY A 1 109 ? -6.237 16.532 -11.443 1.00 71.31 109 GLY A CA 1
ATOM 884 C C . GLY A 1 109 ? -6.060 15.817 -10.093 1.00 71.31 109 GLY A C 1
ATOM 885 O O . GLY A 1 109 ? -4.934 15.525 -9.680 1.00 71.31 109 GLY A O 1
ATOM 886 N N . LYS A 1 110 ? -7.155 15.530 -9.377 1.00 78.19 110 LYS A N 1
ATOM 887 C CA . LYS A 1 110 ? -7.135 14.842 -8.081 1.00 78.19 110 LYS A CA 1
ATOM 888 C C . LYS A 1 110 ? -6.997 13.341 -8.297 1.00 78.19 110 LYS A C 1
ATOM 890 O O . LYS A 1 110 ? -7.892 12.699 -8.844 1.00 78.19 110 LYS A O 1
ATOM 895 N N . LYS A 1 111 ? -5.894 12.774 -7.810 1.00 85.50 111 LYS A N 1
ATOM 896 C CA . LYS A 1 111 ? -5.685 11.321 -7.760 1.00 85.50 111 LYS A CA 1
ATOM 897 C C . LYS A 1 111 ? -6.639 10.676 -6.756 1.00 85.50 111 LYS A C 1
ATOM 899 O O . LYS A 1 111 ? -7.099 11.318 -5.813 1.00 85.50 111 LYS A O 1
ATOM 904 N N . GLU A 1 112 ? -6.893 9.388 -6.937 1.00 91.19 112 GLU A N 1
ATOM 905 C CA . GLU A 1 112 ? -7.587 8.593 -5.930 1.00 91.19 112 GLU A CA 1
ATOM 906 C C . GLU A 1 112 ? -6.748 8.521 -4.652 1.00 91.19 112 GLU A C 1
ATOM 908 O O . GLU A 1 112 ? -5.514 8.509 -4.703 1.00 91.19 112 GLU A O 1
ATOM 913 N N . GLU A 1 113 ? -7.414 8.452 -3.500 1.00 92.25 113 GLU A N 1
ATOM 914 C CA . GLU A 1 113 ? -6.754 8.359 -2.199 1.00 92.25 113 GLU A CA 1
ATOM 915 C C . GLU A 1 113 ? -7.212 7.128 -1.419 1.00 92.25 113 GLU A C 1
ATOM 917 O O . GLU A 1 113 ? -8.389 6.759 -1.419 1.00 92.25 113 GLU A O 1
ATOM 922 N N . MET A 1 114 ? -6.284 6.556 -0.658 1.00 94.81 114 MET A N 1
ATOM 923 C CA . MET A 1 114 ? -6.556 5.534 0.340 1.00 94.81 114 MET A CA 1
ATOM 924 C C . MET A 1 114 ? -5.978 5.950 1.692 1.00 94.81 114 MET A C 1
ATOM 926 O O . MET A 1 114 ? -4.829 6.369 1.797 1.00 94.81 114 MET A O 1
ATOM 930 N N . GLU A 1 115 ? -6.765 5.809 2.753 1.00 95.31 115 GLU A N 1
ATOM 931 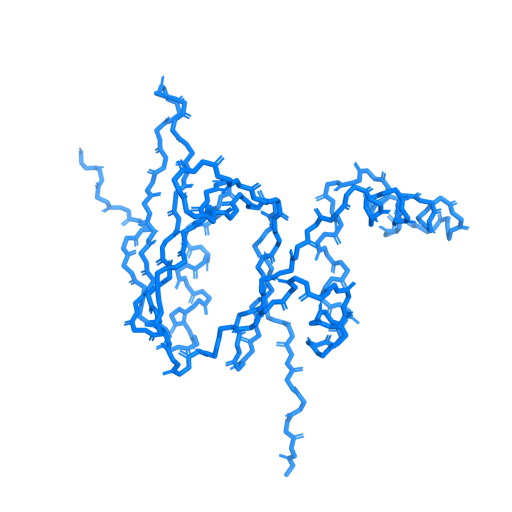C CA . GLU A 1 115 ? -6.320 6.007 4.131 1.00 95.31 115 GLU A CA 1
ATOM 932 C C . GLU A 1 115 ? -6.502 4.712 4.919 1.00 95.31 115 GLU A C 1
ATOM 934 O O . GLU A 1 115 ? -7.624 4.234 5.069 1.00 95.31 115 GLU A O 1
ATOM 939 N N . ILE A 1 116 ? -5.417 4.179 5.473 1.00 95.94 116 ILE A N 1
ATOM 940 C CA . ILE A 1 116 ? -5.441 3.030 6.380 1.00 95.94 116 ILE A CA 1
ATOM 941 C C . ILE A 1 116 ? -5.281 3.554 7.806 1.00 95.94 116 ILE A C 1
ATOM 943 O O . ILE A 1 116 ? -4.275 4.180 8.149 1.00 95.94 116 ILE A O 1
ATOM 947 N N . ARG A 1 117 ? -6.293 3.326 8.644 1.00 95.62 117 ARG A N 1
ATOM 948 C CA . ARG A 1 117 ? -6.271 3.632 10.077 1.00 95.62 117 ARG A CA 1
ATOM 949 C C . ARG A 1 117 ? -5.954 2.362 10.846 1.00 95.62 117 ARG A C 1
ATOM 951 O O . ARG A 1 117 ? -6.732 1.414 10.827 1.00 95.62 117 ARG A O 1
ATOM 958 N N . TRP A 1 118 ? -4.838 2.380 11.551 1.00 92.00 118 TRP A N 1
ATOM 959 C CA . TRP A 1 118 ? -4.327 1.274 12.352 1.00 92.00 118 TRP A CA 1
ATOM 960 C C . TRP A 1 118 ? -3.790 1.840 13.677 1.00 92.00 118 TRP A C 1
ATOM 962 O O . TRP A 1 118 ? -4.509 2.609 14.327 1.00 92.00 118 TRP A O 1
ATOM 972 N N . LYS A 1 119 ? -2.550 1.519 14.079 1.00 92.12 119 LYS A N 1
ATOM 973 C CA . LYS A 1 119 ? -1.868 2.205 15.199 1.00 92.12 119 LYS A CA 1
ATOM 974 C C . LYS A 1 119 ? -1.737 3.712 14.942 1.00 92.12 119 LYS A C 1
ATOM 976 O O . LYS A 1 119 ? -1.830 4.518 15.859 1.00 92.12 119 LYS A O 1
ATOM 981 N N . GLU A 1 120 ? -1.570 4.069 13.672 1.00 90.75 120 GLU A N 1
ATOM 982 C CA . GLU A 1 120 ? -1.464 5.429 13.160 1.00 90.75 120 GLU A CA 1
ATOM 983 C C . GLU A 1 120 ? -2.322 5.580 11.893 1.00 90.75 120 GLU A C 1
ATOM 985 O O . GLU A 1 120 ? -3.132 4.709 11.560 1.00 90.75 120 GLU A O 1
ATOM 990 N N . LYS A 1 121 ? -2.199 6.710 11.198 1.00 92.31 121 LYS A N 1
ATOM 991 C CA . LYS A 1 121 ? -2.887 6.946 9.928 1.00 92.31 121 LYS A CA 1
ATOM 992 C C . LYS A 1 121 ? -1.864 6.926 8.796 1.00 92.31 121 LYS A C 1
ATOM 994 O O . LYS A 1 121 ? -1.035 7.824 8.715 1.00 92.31 121 LYS A O 1
ATOM 999 N N . SER A 1 122 ? -1.983 5.962 7.890 1.00 94.38 122 SER A N 1
ATOM 1000 C CA . SER A 1 122 ? -1.171 5.883 6.671 1.00 94.38 122 SER A CA 1
ATOM 1001 C C . SER A 1 122 ? -2.011 6.324 5.474 1.00 94.38 122 SER A C 1
ATOM 1003 O O . SER A 1 122 ? -3.111 5.809 5.271 1.00 94.38 122 SER A O 1
ATOM 1005 N N . LYS A 1 123 ? -1.531 7.308 4.707 1.00 94.88 123 LYS A N 1
ATOM 1006 C CA . LYS A 1 123 ? -2.247 7.870 3.554 1.00 94.88 123 LYS A CA 1
ATOM 1007 C C . LYS A 1 123 ? -1.488 7.580 2.264 1.00 94.88 123 LYS A C 1
ATOM 1009 O O . LYS A 1 123 ? -0.278 7.781 2.203 1.00 94.88 123 LYS A O 1
ATOM 1014 N N . PHE A 1 124 ? -2.221 7.163 1.241 1.00 94.88 124 PHE A N 1
ATOM 1015 C CA . PHE A 1 124 ? -1.713 6.807 -0.076 1.00 94.88 124 PHE A CA 1
ATOM 1016 C C . PHE A 1 124 ? -2.522 7.517 -1.164 1.00 94.88 124 PHE A C 1
ATOM 1018 O O . PHE A 1 124 ? -3.723 7.730 -0.989 1.00 94.88 124 PHE A O 1
ATOM 1025 N N . SER A 1 125 ? -1.894 7.859 -2.286 1.00 92.75 125 SER A N 1
ATOM 1026 C CA . SER A 1 125 ? -2.594 8.319 -3.492 1.00 92.75 125 SER A CA 1
ATOM 1027 C C . SER A 1 125 ? -2.003 7.717 -4.755 1.00 92.75 125 SER A C 1
ATOM 1029 O O . SER A 1 125 ? -0.816 7.424 -4.804 1.00 92.75 125 SER A O 1
ATOM 1031 N N . GLY A 1 126 ? -2.806 7.554 -5.795 1.00 90.25 126 GLY A N 1
ATOM 1032 C CA . GLY A 1 126 ? -2.358 6.942 -7.044 1.00 90.25 126 GLY A CA 1
ATOM 1033 C C . GLY A 1 126 ? -3.533 6.468 -7.879 1.00 90.25 126 GLY A C 1
ATOM 1034 O O . GLY A 1 126 ? -4.669 6.809 -7.572 1.00 90.25 126 GLY A O 1
ATOM 1035 N N . SER A 1 127 ? -3.256 5.698 -8.927 1.00 86.81 127 SER A N 1
ATOM 1036 C CA . SER A 1 127 ? -4.302 4.981 -9.658 1.00 86.81 127 SER A CA 1
ATOM 1037 C C . SER A 1 127 ? -4.611 3.679 -8.923 1.00 86.81 127 SER A C 1
ATOM 1039 O O . SER A 1 127 ? -3.710 2.898 -8.623 1.00 86.81 127 SER A O 1
ATOM 1041 N N . MET A 1 128 ? -5.874 3.472 -8.576 1.00 86.38 128 MET A N 1
ATOM 1042 C CA . MET A 1 128 ? -6.342 2.402 -7.714 1.00 86.38 128 MET A CA 1
ATOM 1043 C C . MET A 1 128 ? -7.640 1.817 -8.261 1.00 86.38 128 MET A C 1
ATOM 1045 O O . MET A 1 128 ? -8.653 2.495 -8.379 1.00 86.38 128 MET A O 1
ATOM 1049 N N . ASN A 1 129 ? -7.677 0.502 -8.475 1.00 89.75 129 ASN A N 1
ATOM 1050 C CA . ASN A 1 129 ? -8.949 -0.178 -8.698 1.00 89.75 129 ASN A CA 1
ATOM 1051 C C . ASN A 1 129 ? -9.728 -0.272 -7.371 1.00 89.75 129 ASN A C 1
ATOM 1053 O O . ASN A 1 129 ? -9.677 -1.288 -6.676 1.00 89.75 129 ASN A O 1
ATOM 1057 N N . GLN A 1 130 ? -10.427 0.800 -6.980 1.00 89.75 130 GLN A N 1
ATOM 1058 C CA . GLN A 1 130 ? -11.076 0.902 -5.665 1.00 89.75 130 GLN A CA 1
ATOM 1059 C C . GLN A 1 130 ? -12.099 -0.207 -5.410 1.00 89.75 130 GLN A C 1
ATOM 1061 O O . GLN A 1 130 ? -12.228 -0.674 -4.278 1.00 89.75 130 GLN A O 1
ATOM 1066 N N . ARG A 1 131 ? -12.801 -0.657 -6.456 1.00 90.19 131 ARG A N 1
ATOM 1067 C CA . ARG A 1 131 ? -13.771 -1.753 -6.362 1.00 90.19 131 ARG A CA 1
ATOM 1068 C C . ARG A 1 131 ? -13.080 -3.066 -6.009 1.00 90.19 131 ARG A C 1
ATOM 1070 O O . ARG A 1 131 ? -13.550 -3.790 -5.133 1.00 90.19 131 ARG A O 1
ATOM 1077 N N . GLU A 1 132 ? -11.973 -3.363 -6.680 1.00 91.06 132 GLU A N 1
ATOM 1078 C CA . GLU A 1 132 ? -11.188 -4.570 -6.432 1.00 91.06 132 GLU A CA 1
ATOM 1079 C C . GLU A 1 132 ? -10.492 -4.524 -5.072 1.00 91.06 132 GLU A C 1
ATOM 1081 O O . GLU A 1 132 ? -10.616 -5.476 -4.307 1.00 91.06 132 GLU A O 1
ATOM 1086 N N . ILE A 1 133 ? -9.869 -3.396 -4.716 1.00 93.06 133 ILE A N 1
ATOM 1087 C CA . ILE A 1 133 ? -9.260 -3.184 -3.394 1.00 93.06 133 ILE A CA 1
ATOM 1088 C C . ILE A 1 133 ? -10.300 -3.390 -2.294 1.00 93.06 133 ILE A C 1
ATOM 1090 O O . ILE A 1 133 ? -10.055 -4.126 -1.339 1.00 93.06 133 ILE A O 1
ATOM 1094 N N . LYS A 1 134 ? -11.483 -2.778 -2.438 1.00 93.31 134 LYS A N 1
ATOM 1095 C CA . LYS A 1 134 ? -12.580 -2.942 -1.483 1.00 93.31 134 LYS A CA 1
ATOM 1096 C C . LYS A 1 134 ? -12.978 -4.402 -1.343 1.00 93.31 134 LYS A C 1
ATOM 1098 O O . LYS A 1 134 ? -13.105 -4.862 -0.213 1.00 93.31 134 LYS A O 1
ATOM 1103 N N . LYS A 1 135 ? -13.162 -5.115 -2.458 1.00 93.50 135 LYS A N 1
ATOM 1104 C CA . LYS A 1 135 ? -13.511 -6.538 -2.447 1.00 93.50 135 LYS A CA 1
ATOM 1105 C C . LYS A 1 135 ? -12.438 -7.354 -1.720 1.00 93.50 135 LYS A C 1
ATOM 1107 O O . LYS A 1 135 ? -12.741 -7.959 -0.704 1.00 93.50 135 LYS A O 1
ATOM 1112 N N . LYS A 1 136 ? -11.183 -7.277 -2.172 1.00 93.62 136 LYS A N 1
ATOM 1113 C CA . LYS A 1 136 ? -10.054 -8.053 -1.634 1.00 93.62 136 LYS A CA 1
ATOM 1114 C C . LYS A 1 136 ? -9.841 -7.830 -0.139 1.00 93.62 136 LYS A C 1
ATOM 1116 O O . LYS A 1 136 ? -9.694 -8.789 0.602 1.00 93.62 136 LYS A O 1
ATOM 1121 N N . LEU A 1 137 ? -9.854 -6.578 0.316 1.00 94.25 137 LEU A N 1
ATOM 1122 C CA . LEU A 1 137 ? -9.677 -6.270 1.735 1.00 94.25 137 LEU A CA 1
ATOM 1123 C C . LEU A 1 137 ? -10.900 -6.673 2.575 1.00 94.25 137 LEU A C 1
ATOM 1125 O O . LEU A 1 137 ? -10.728 -7.154 3.691 1.00 94.25 137 LEU A O 1
ATOM 1129 N N . SER A 1 138 ? -12.122 -6.525 2.051 1.00 94.00 138 SER A N 1
ATOM 1130 C CA . SER A 1 138 ? -13.329 -6.968 2.772 1.00 94.00 138 SER A CA 1
ATOM 1131 C C . SER A 1 138 ? -13.390 -8.490 2.907 1.00 94.00 138 SER A C 1
ATOM 1133 O O . SER A 1 138 ? -13.773 -8.974 3.968 1.00 94.00 138 SER A O 1
ATOM 1135 N N . ASP A 1 139 ? -12.970 -9.231 1.875 1.00 94.38 139 ASP A N 1
ATOM 1136 C CA . ASP A 1 139 ? -12.874 -10.699 1.900 1.00 94.38 139 ASP A CA 1
ATOM 1137 C C . ASP A 1 139 ? -11.892 -11.179 2.993 1.00 94.38 139 ASP A C 1
ATOM 1139 O O . ASP A 1 139 ? -12.067 -12.254 3.557 1.00 94.38 139 ASP A O 1
ATOM 1143 N N . LEU A 1 140 ? -10.908 -10.343 3.351 1.00 93.69 140 LEU A N 1
ATOM 1144 C CA . LEU A 1 140 ? -9.952 -10.559 4.444 1.00 93.69 140 LEU A CA 1
ATOM 1145 C C . LEU A 1 140 ? -10.440 -10.042 5.811 1.00 93.69 140 LEU A C 1
ATOM 1147 O O . LEU A 1 140 ? -9.665 -9.938 6.759 1.00 93.69 140 LEU A O 1
ATOM 1151 N N . GLY A 1 141 ? -11.715 -9.663 5.924 1.00 92.69 141 GLY A N 1
ATOM 1152 C CA . GLY A 1 141 ? -12.304 -9.154 7.164 1.00 92.69 141 GLY A CA 1
ATOM 1153 C C . GLY A 1 141 ? -11.926 -7.709 7.506 1.00 92.69 141 GLY A C 1
ATOM 1154 O O . GLY A 1 141 ? -12.287 -7.215 8.576 1.00 92.69 141 GLY A O 1
ATOM 1155 N N . VAL A 1 142 ? -11.240 -6.987 6.613 1.00 94.75 142 VAL A N 1
ATOM 1156 C CA . VAL A 1 142 ? -10.901 -5.577 6.831 1.00 94.75 142 VAL A CA 1
ATOM 1157 C C . VAL A 1 142 ? -12.109 -4.695 6.540 1.00 94.75 142 VAL A C 1
ATOM 1159 O O . VAL A 1 142 ? -12.725 -4.744 5.476 1.00 94.75 142 VAL A O 1
ATOM 1162 N N . LYS A 1 143 ? -12.422 -3.792 7.469 1.00 94.12 143 LYS A N 1
ATOM 1163 C CA . LYS A 1 143 ? -13.492 -2.809 7.287 1.00 94.12 143 LYS A CA 1
ATOM 1164 C C . LYS A 1 143 ? -13.093 -1.736 6.270 1.00 94.12 143 LYS A C 1
ATOM 1166 O O . LYS A 1 143 ? -12.334 -0.824 6.603 1.00 94.12 143 LYS A O 1
ATOM 1171 N N . VAL A 1 144 ? -13.669 -1.782 5.068 1.00 94.00 144 VAL A N 1
ATOM 1172 C CA . VAL A 1 144 ? -13.443 -0.781 4.009 1.00 94.00 144 VAL A CA 1
ATOM 1173 C C . VAL A 1 144 ? -14.653 0.144 3.828 1.00 94.00 144 VAL A C 1
ATOM 1175 O O . VAL A 1 144 ? -15.789 -0.311 3.701 1.00 94.00 144 VAL A O 1
ATOM 1178 N N . LYS A 1 145 ? -14.421 1.460 3.762 1.00 92.44 145 LYS A N 1
ATOM 1179 C CA . LYS A 1 145 ? -15.427 2.484 3.428 1.00 92.44 145 LYS A CA 1
ATOM 1180 C C . LYS A 1 145 ? -15.078 3.220 2.135 1.00 92.44 145 LYS A C 1
ATOM 1182 O O . LYS A 1 145 ? -13.906 3.418 1.832 1.00 92.44 145 LYS A O 1
ATOM 1187 N N . GLY A 1 146 ? -16.104 3.684 1.420 1.00 85.25 146 GLY A N 1
ATOM 1188 C CA . GLY A 1 146 ? -15.958 4.322 0.106 1.00 85.25 146 GLY A CA 1
ATOM 1189 C C . GLY A 1 146 ? -15.802 3.300 -1.026 1.00 85.25 146 GLY A C 1
ATOM 1190 O O . GLY A 1 146 ? -16.259 2.159 -0.891 1.00 85.25 146 GLY A O 1
ATOM 1191 N N . GLY A 1 147 ? -15.191 3.709 -2.142 1.00 67.19 147 GLY A N 1
ATOM 1192 C CA . GLY A 1 147 ? -14.818 2.807 -3.239 1.00 67.19 147 GLY A CA 1
ATOM 1193 C C . GLY A 1 147 ? -15.945 2.306 -4.153 1.00 67.19 147 GLY A C 1
ATOM 1194 O O . GLY A 1 147 ? -15.762 1.273 -4.793 1.00 67.19 147 GLY A O 1
ATOM 1195 N N . GLY A 1 148 ? -17.105 2.982 -4.215 1.00 59.00 148 GLY A N 1
ATOM 1196 C CA . GLY A 1 148 ? -18.126 2.712 -5.246 1.00 59.00 148 GLY A CA 1
ATOM 1197 C C . GLY A 1 148 ? -19.529 3.313 -5.022 1.00 59.00 148 GLY A C 1
ATOM 1198 O O . GLY A 1 148 ? -20.036 3.276 -3.903 1.00 59.00 148 GLY A O 1
ATOM 1199 N N . LEU A 1 149 ? -20.112 3.804 -6.135 1.00 40.47 149 LEU A N 1
ATOM 1200 C CA . LEU A 1 149 ? -21.515 4.163 -6.463 1.00 40.47 149 LEU A CA 1
ATOM 1201 C C . LEU A 1 149 ? -22.311 5.067 -5.498 1.00 40.47 149 LEU A C 1
ATOM 1203 O O . LEU A 1 149 ? -23.429 4.734 -5.129 1.00 40.47 149 LEU A O 1
ATOM 1207 N N . PHE A 1 150 ? -21.803 6.252 -5.166 1.00 41.81 150 PHE A N 1
ATOM 1208 C CA . PHE A 1 150 ? -22.684 7.389 -4.851 1.00 41.81 150 PHE A CA 1
ATOM 1209 C C . PHE A 1 150 ? -22.148 8.646 -5.535 1.00 41.81 150 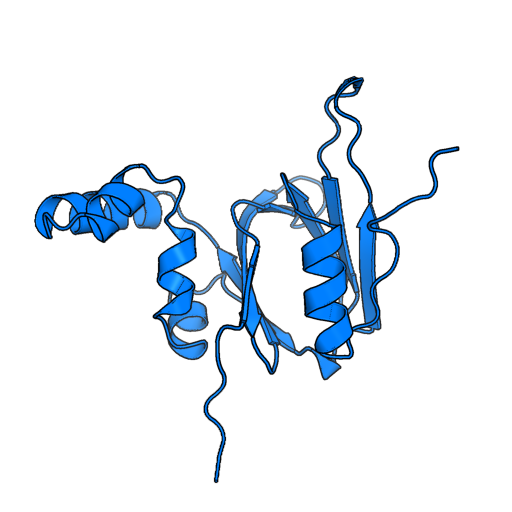PHE A C 1
ATOM 1211 O O . PHE A 1 150 ? -21.526 9.504 -4.918 1.00 41.81 150 PHE A O 1
ATOM 1218 N N . GLY A 1 151 ? -22.355 8.686 -6.846 1.00 38.91 151 GLY A N 1
ATOM 1219 C CA . GLY A 1 151 ? -22.531 9.912 -7.610 1.00 38.91 151 GLY A CA 1
ATOM 1220 C C . GLY A 1 151 ? -23.838 9.720 -8.365 1.00 38.91 151 GLY A C 1
ATOM 1221 O O . GLY A 1 151 ? -23.846 9.018 -9.374 1.00 38.91 151 GLY A O 1
ATOM 1222 N N . PHE A 1 152 ? -24.937 10.183 -7.769 1.00 35.62 152 PHE A N 1
ATOM 1223 C CA . PHE A 1 152 ? -26.127 10.547 -8.534 1.00 35.62 152 PHE A CA 1
ATOM 1224 C C . PHE A 1 152 ? -25.834 11.863 -9.251 1.00 35.62 152 PHE A C 1
ATOM 1226 O O . PHE A 1 152 ? -25.091 12.676 -8.650 1.00 35.62 152 PHE A O 1
#

Organism: Thermococcus kodakarensis (strain ATCC BAA-918 / JCM 12380 / KOD1) (NCBI:txid69014)

pLDDT: mean 82.12, std 15.16, range [35.62, 96.75]

Foldseek 3Di:
DPDAKAFDDKAAFKWKDDPDDDTFTWMWGDILWWTKTQTDDPVLLVVLLVVLVVVPDPVSVVVVVVPCVRVVRRVDGPVVSQVVDVPMDIGTLVQWPEKEWDPADVVVVGFIKIWTDGVHIIIIGDDDQLCVVCVVSVVSVHHYYDRDDPDD

Radius of gyration: 16.06 Å; chains: 1; bounding box: 46×46×38 Å